Protein AF-A0A7C5NC42-F1 (afdb_monomer_lite)

pLDDT: mean 92.19, std 10.99, range [50.5, 98.12]

Foldseek 3Di:
DQLVVLVVVLVVLVVCVVVVVDPDPVVSVVSNVVSVVSNVVVVCVVVCVVPDDD

Radius of gyration: 13.8 Å; chains: 1; bounding box: 27×19×40 Å

Sequence (54 aa):
GILLLFGIFTIYDTQNIANGAYDSEVDAAVSLYLDFLNMFTAILQLLGIFGSDD

Secondary structure (DSSP, 8-state):
-HHHHHHHHHHHHHHHHHTT--S-HHHHHHHHHHHHHHHHHHHHHHTTTT----

Structure (mmCIF, N/CA/C/O backbone):
data_AF-A0A7C5NC42-F1
#
_entry.id   AF-A0A7C5NC42-F1
#
loop_
_atom_site.group_PDB
_atom_site.id
_atom_site.type_symbol
_atom_site.label_atom_id
_atom_site.label_alt_id
_atom_site.label_comp_id
_atom_site.label_asym_id
_atom_site.label_entity_id
_atom_site.label_seq_id
_atom_site.pdbx_PDB_ins_code
_atom_site.Cartn_x
_atom_site.Cartn_y
_atom_site.Cartn_z
_atom_site.occupancy
_atom_site.B_iso_or_equiv
_atom_site.auth_seq_id
_atom_site.auth_comp_id
_atom_site.auth_asym_id
_atom_site.auth_atom_id
_atom_site.pdbx_PDB_model_num
ATOM 1 N N . GLY A 1 1 ? 5.711 3.894 -13.206 1.00 87.00 1 GLY A N 1
ATOM 2 C CA . GLY A 1 1 ? 4.246 4.072 -13.199 1.00 87.00 1 GLY A CA 1
ATOM 3 C C . GLY A 1 1 ? 3.604 3.207 -12.137 1.00 87.00 1 GLY A C 1
ATOM 4 O O . GLY A 1 1 ? 3.232 3.725 -11.097 1.00 87.00 1 GLY A O 1
ATOM 5 N N . ILE A 1 2 ? 3.558 1.893 -12.369 1.00 92.81 2 ILE A N 1
AT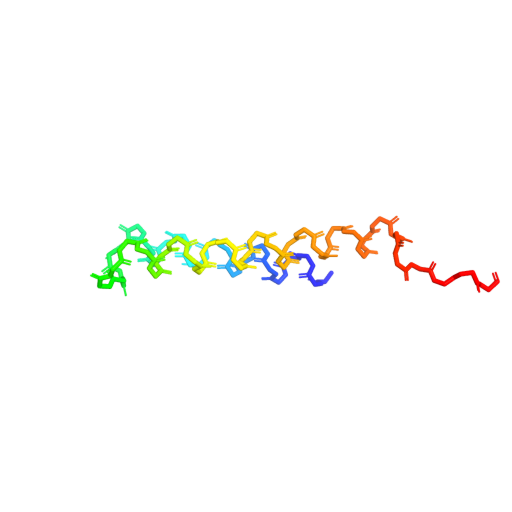OM 6 C CA . ILE A 1 2 ? 2.888 0.910 -11.498 1.00 92.81 2 ILE A CA 1
ATOM 7 C C . ILE A 1 2 ? 3.428 0.917 -10.054 1.00 92.81 2 ILE A C 1
ATOM 9 O O . ILE A 1 2 ? 2.642 0.944 -9.117 1.00 92.81 2 ILE A O 1
ATOM 13 N N . LEU A 1 3 ? 4.751 0.993 -9.859 1.00 95.69 3 LEU A N 1
ATOM 14 C CA . LEU A 1 3 ? 5.335 1.072 -8.511 1.00 95.69 3 LEU A CA 1
ATOM 15 C C . LEU A 1 3 ? 4.855 2.299 -7.714 1.00 95.69 3 LEU A C 1
ATOM 17 O O . LEU A 1 3 ? 4.546 2.188 -6.534 1.00 95.69 3 LEU A O 1
ATOM 21 N N . LEU A 1 4 ? 4.761 3.465 -8.362 1.00 96.38 4 LEU A N 1
ATOM 22 C CA . LEU A 1 4 ? 4.289 4.690 -7.707 1.00 96.38 4 LEU A CA 1
ATOM 23 C C . LEU A 1 4 ? 2.800 4.602 -7.352 1.00 96.38 4 LEU A C 1
ATOM 25 O O . LEU A 1 4 ? 2.404 5.100 -6.306 1.00 96.38 4 LEU A O 1
ATOM 29 N N . LEU A 1 5 ? 1.994 3.947 -8.196 1.00 96.50 5 LEU A N 1
ATOM 30 C CA . LEU A 1 5 ? 0.579 3.691 -7.921 1.00 96.50 5 LEU A CA 1
ATOM 31 C C . LEU A 1 5 ? 0.418 2.868 -6.637 1.00 96.50 5 LEU A C 1
ATOM 33 O O . LEU A 1 5 ? -0.282 3.297 -5.724 1.00 96.50 5 LEU A O 1
ATOM 37 N N . PHE A 1 6 ? 1.109 1.728 -6.545 1.00 97.62 6 PHE A N 1
ATOM 38 C CA . PHE A 1 6 ? 1.036 0.884 -5.353 1.00 97.62 6 PHE A CA 1
ATOM 39 C C . PHE A 1 6 ? 1.628 1.563 -4.119 1.00 97.62 6 PHE A C 1
ATOM 41 O O . PHE A 1 6 ? 1.038 1.463 -3.054 1.00 97.62 6 PHE A O 1
ATOM 48 N N . GLY A 1 7 ? 2.706 2.342 -4.259 1.00 97.25 7 GLY A N 1
ATOM 49 C CA . GLY A 1 7 ? 3.240 3.133 -3.148 1.00 97.25 7 GLY A CA 1
ATOM 50 C C . GLY A 1 7 ? 2.237 4.152 -2.592 1.00 97.25 7 GLY A C 1
ATOM 51 O O . GLY A 1 7 ? 2.138 4.313 -1.378 1.00 97.25 7 GLY A O 1
ATOM 52 N N . ILE A 1 8 ? 1.458 4.817 -3.454 1.00 97.56 8 ILE A N 1
ATOM 53 C CA . ILE A 1 8 ? 0.394 5.736 -3.016 1.00 97.56 8 ILE A CA 1
ATOM 54 C C . ILE A 1 8 ? -0.733 4.974 -2.307 1.00 97.56 8 ILE A C 1
ATOM 56 O O . ILE A 1 8 ? -1.194 5.442 -1.267 1.00 97.56 8 ILE A O 1
ATOM 60 N N . PHE A 1 9 ? -1.148 3.810 -2.819 1.00 96.69 9 PHE A N 1
ATOM 61 C CA . PHE A 1 9 ? -2.156 2.979 -2.151 1.00 96.69 9 PHE A CA 1
ATOM 62 C C . PHE A 1 9 ? -1.691 2.508 -0.775 1.00 96.69 9 PHE A C 1
ATOM 64 O O . PHE A 1 9 ? -2.403 2.738 0.195 1.00 96.69 9 PHE A O 1
ATOM 71 N N . THR A 1 10 ? -0.457 2.015 -0.648 1.00 97.56 10 THR A N 1
ATOM 72 C CA . THR A 1 10 ? 0.094 1.614 0.654 1.00 97.56 10 THR A CA 1
ATOM 73 C C . THR A 1 10 ? 0.085 2.767 1.660 1.00 97.56 10 THR A C 1
ATOM 75 O O . THR A 1 10 ? -0.246 2.565 2.827 1.00 97.56 10 THR A O 1
ATOM 78 N N . ILE A 1 11 ? 0.420 3.994 1.241 1.00 97.31 11 ILE A N 1
ATOM 79 C CA . ILE A 1 11 ? 0.363 5.173 2.124 1.00 97.31 11 ILE A CA 1
ATOM 80 C C . ILE A 1 11 ? -1.082 5.474 2.536 1.00 97.31 11 ILE A C 1
ATOM 82 O O . ILE A 1 11 ? -1.342 5.754 3.706 1.00 97.31 11 ILE A O 1
ATOM 86 N N . TYR A 1 12 ? -2.017 5.429 1.588 1.00 96.94 12 TYR A N 1
ATOM 87 C CA . TYR A 1 12 ? -3.433 5.668 1.850 1.00 96.94 12 TYR A CA 1
ATOM 88 C C . TYR A 1 12 ? -4.009 4.639 2.834 1.00 96.94 12 TYR A C 1
ATOM 90 O O . TYR A 1 12 ? -4.587 5.021 3.853 1.00 96.94 12 TYR A O 1
ATOM 98 N N . ASP A 1 13 ? -3.767 3.352 2.595 1.00 97.00 13 ASP A N 1
ATOM 99 C CA . ASP A 1 13 ? -4.292 2.272 3.428 1.00 97.00 13 ASP A CA 1
ATOM 100 C C . ASP A 1 13 ? -3.622 2.217 4.797 1.00 97.00 13 ASP A C 1
ATOM 102 O O . ASP A 1 13 ? -4.306 2.027 5.802 1.00 97.00 13 ASP A O 1
ATOM 106 N N . THR A 1 14 ? -2.325 2.529 4.890 1.00 96.81 14 THR A N 1
ATOM 107 C CA . THR A 1 14 ? -1.653 2.682 6.191 1.00 96.81 14 THR A CA 1
ATOM 108 C C . THR A 1 14 ? -2.302 3.789 7.025 1.00 96.81 14 THR A C 1
ATOM 110 O O . THR A 1 14 ? -2.481 3.623 8.232 1.00 96.81 14 THR A O 1
ATOM 113 N N . GLN A 1 15 ? -2.700 4.908 6.409 1.00 97.81 15 GLN A N 1
ATOM 114 C CA . GLN A 1 15 ? -3.417 5.960 7.131 1.00 97.81 15 GLN A CA 1
ATOM 115 C C . GLN A 1 15 ? -4.828 5.528 7.535 1.00 97.81 15 GLN A C 1
ATOM 117 O O . GLN A 1 15 ? -5.248 5.828 8.649 1.00 97.81 15 GLN A O 1
ATOM 122 N N . ASN A 1 16 ? -5.548 4.791 6.690 1.00 96.31 16 ASN A N 1
ATOM 123 C CA . ASN A 1 16 ? -6.855 4.237 7.050 1.00 96.31 16 ASN A CA 1
ATOM 124 C C . ASN A 1 16 ? -6.757 3.273 8.242 1.00 96.31 16 ASN A C 1
ATOM 126 O O . ASN A 1 16 ? -7.555 3.372 9.173 1.00 96.31 16 ASN A O 1
ATOM 130 N N . ILE A 1 17 ? -5.747 2.399 8.262 1.00 96.25 17 ILE A N 1
ATOM 131 C CA . ILE A 1 17 ? -5.468 1.500 9.391 1.00 96.25 17 ILE A CA 1
ATOM 132 C C . ILE A 1 17 ? -5.152 2.311 10.653 1.00 96.25 17 ILE A C 1
ATOM 134 O O . ILE A 1 17 ? -5.749 2.071 11.700 1.00 96.25 17 ILE A O 1
ATOM 138 N N . ALA A 1 18 ? -4.272 3.314 10.558 1.00 95.50 18 ALA A N 1
ATOM 139 C CA . ALA A 1 18 ? -3.925 4.179 11.689 1.00 95.50 18 ALA A CA 1
ATOM 140 C C . ALA A 1 18 ? -5.129 4.970 12.235 1.00 95.50 18 ALA A C 1
ATOM 142 O O . ALA A 1 18 ? -5.190 5.254 13.429 1.00 95.50 18 ALA A O 1
ATOM 143 N N . ASN A 1 19 ? -6.097 5.292 11.374 1.00 97.12 19 ASN A N 1
ATOM 144 C CA . ASN A 1 19 ? -7.337 5.980 11.733 1.00 97.12 19 ASN A CA 1
ATOM 145 C C . ASN A 1 19 ? -8.454 5.032 12.208 1.00 97.12 19 ASN A C 1
ATOM 147 O O . ASN A 1 19 ? -9.559 5.499 12.479 1.00 97.12 19 ASN A O 1
ATOM 151 N N . GLY A 1 20 ? -8.198 3.723 12.314 1.00 94.75 20 GLY A N 1
ATOM 152 C CA . GLY A 1 20 ? -9.180 2.748 12.793 1.00 94.75 20 GLY A CA 1
ATOM 153 C C . GLY A 1 20 ? -10.306 2.457 11.799 1.00 94.75 20 GLY A C 1
ATOM 154 O O . GLY A 1 20 ? -11.418 2.156 12.215 1.00 94.75 20 GLY A O 1
ATOM 155 N N . ALA A 1 21 ? -10.043 2.553 10.492 1.00 94.38 21 ALA A N 1
ATOM 156 C CA . ALA A 1 21 ? -11.035 2.284 9.445 1.00 94.3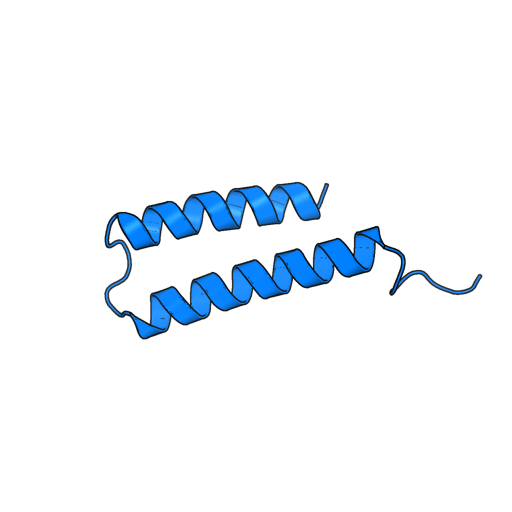8 21 ALA A CA 1
ATOM 157 C C . ALA A 1 21 ? -11.372 0.788 9.255 1.00 94.38 21 ALA A C 1
ATOM 159 O O . ALA A 1 21 ? -12.198 0.458 8.408 1.00 94.38 21 ALA A O 1
ATOM 160 N N . TYR A 1 22 ? -10.718 -0.104 10.004 1.00 95.38 22 TYR A N 1
ATOM 161 C CA . TYR A 1 22 ? -10.898 -1.553 9.932 1.00 95.38 22 TYR A CA 1
ATOM 162 C C . TYR A 1 22 ? -11.468 -2.074 11.252 1.00 95.38 22 TYR A C 1
ATOM 164 O O . TYR A 1 22 ? -10.934 -1.774 12.318 1.00 95.38 22 TYR A O 1
ATOM 172 N N . ASP A 1 23 ? -12.508 -2.905 11.165 1.00 94.50 23 ASP A N 1
ATOM 173 C CA . ASP A 1 23 ? -13.168 -3.510 12.331 1.00 94.50 23 ASP A CA 1
ATOM 174 C C . ASP A 1 23 ? -12.361 -4.673 12.941 1.00 94.50 23 ASP A C 1
ATOM 176 O O . ASP A 1 23 ? -12.575 -5.057 14.091 1.00 94.50 23 ASP A O 1
ATOM 180 N N . SER A 1 24 ? -11.434 -5.247 12.169 1.00 96.19 24 SER A N 1
ATOM 181 C CA . SER A 1 24 ? -10.628 -6.411 12.537 1.00 96.19 24 SER A CA 1
ATOM 182 C C . SER A 1 24 ? -9.150 -6.178 12.232 1.00 96.19 24 SER A C 1
ATOM 184 O O . SER A 1 24 ? -8.773 -5.783 11.128 1.00 96.19 24 SER A O 1
ATOM 186 N N . GLU A 1 25 ? -8.293 -6.503 13.201 1.00 94.69 25 GLU A N 1
ATOM 187 C CA . GLU A 1 25 ? -6.830 -6.465 13.062 1.00 94.69 25 GLU A CA 1
ATOM 188 C C . GLU A 1 25 ? -6.335 -7.412 11.962 1.00 94.69 25 GLU A C 1
ATOM 190 O O . GLU A 1 25 ? -5.363 -7.118 11.265 1.00 94.69 25 GLU A O 1
ATOM 195 N N . VAL A 1 26 ? -7.025 -8.543 11.780 1.00 97.06 26 VAL A N 1
ATOM 196 C CA . VAL A 1 26 ? -6.700 -9.520 10.736 1.00 97.06 26 VAL A CA 1
ATOM 197 C C . VAL A 1 26 ? -6.957 -8.923 9.356 1.00 97.06 26 VAL A C 1
ATOM 199 O O . VAL A 1 26 ? -6.118 -9.072 8.471 1.00 97.06 26 VAL A O 1
ATOM 202 N N . ASP A 1 27 ? -8.060 -8.196 9.179 1.00 96.81 27 ASP A N 1
ATOM 203 C CA . ASP A 1 27 ? -8.408 -7.587 7.891 1.00 96.81 27 ASP A CA 1
ATOM 204 C C . ASP A 1 27 ? -7.420 -6.471 7.531 1.00 96.81 27 ASP A C 1
ATOM 206 O O . ASP A 1 27 ? -6.940 -6.407 6.397 1.00 96.81 27 ASP A O 1
ATOM 210 N N . ALA A 1 28 ? -7.030 -5.657 8.519 1.00 96.81 28 ALA A N 1
ATOM 211 C CA . ALA A 1 28 ? -5.980 -4.653 8.358 1.00 96.81 28 ALA A CA 1
ATOM 212 C C . ALA A 1 28 ? -4.637 -5.289 7.952 1.00 96.81 28 ALA A C 1
ATOM 214 O O . ALA A 1 28 ? -3.967 -4.810 7.034 1.00 96.81 28 ALA A O 1
ATOM 215 N N . ALA A 1 29 ? -4.252 -6.397 8.595 1.00 96.88 29 ALA A N 1
ATOM 216 C CA . ALA A 1 29 ? -3.014 -7.109 8.286 1.00 96.88 29 ALA A CA 1
ATOM 217 C C . ALA A 1 29 ? -3.030 -7.739 6.884 1.00 96.88 29 ALA A C 1
ATOM 219 O O . ALA A 1 29 ? -2.028 -7.673 6.169 1.00 96.88 29 ALA A O 1
ATOM 220 N N . VAL A 1 30 ? -4.157 -8.325 6.468 1.00 97.38 30 VAL A N 1
ATOM 221 C CA . VAL A 1 30 ? -4.320 -8.898 5.124 1.00 97.38 30 VAL A CA 1
ATOM 222 C C . VAL A 1 30 ? -4.271 -7.805 4.057 1.00 97.38 30 VAL A C 1
ATOM 224 O O . VAL A 1 30 ? -3.585 -7.988 3.052 1.00 97.38 30 VAL A O 1
ATOM 227 N N . SER A 1 31 ? -4.923 -6.659 4.278 1.00 96.56 31 SER A N 1
ATOM 228 C CA . SER A 1 31 ? -4.859 -5.523 3.347 1.00 96.56 31 SER A CA 1
ATOM 229 C C . SER A 1 31 ? -3.421 -5.044 3.156 1.00 96.56 31 SER A C 1
ATOM 231 O O . SER A 1 31 ? -2.928 -4.979 2.031 1.00 96.56 31 SER A O 1
ATOM 233 N N . LEU A 1 32 ? -2.702 -4.819 4.261 1.00 97.00 32 LEU A N 1
ATOM 234 C CA . LEU A 1 32 ? -1.314 -4.366 4.215 1.00 97.00 32 LEU A CA 1
ATOM 235 C C . LEU A 1 32 ? -0.386 -5.403 3.556 1.00 97.00 32 LEU A C 1
ATOM 237 O O . LEU A 1 32 ? 0.545 -5.045 2.833 1.00 97.00 32 LEU A O 1
ATOM 241 N N . TYR A 1 33 ? -0.640 -6.699 3.763 1.00 97.88 33 TYR A N 1
ATOM 242 C CA . TYR A 1 33 ? 0.088 -7.767 3.075 1.00 97.88 33 TYR A CA 1
ATOM 243 C C . TYR A 1 33 ? -0.084 -7.693 1.551 1.00 97.88 33 TYR A C 1
ATOM 245 O O . TYR A 1 33 ? 0.900 -7.816 0.817 1.00 97.88 33 TYR A O 1
ATOM 253 N N . LEU A 1 34 ? -1.310 -7.474 1.068 1.00 98.12 34 LEU A N 1
ATOM 25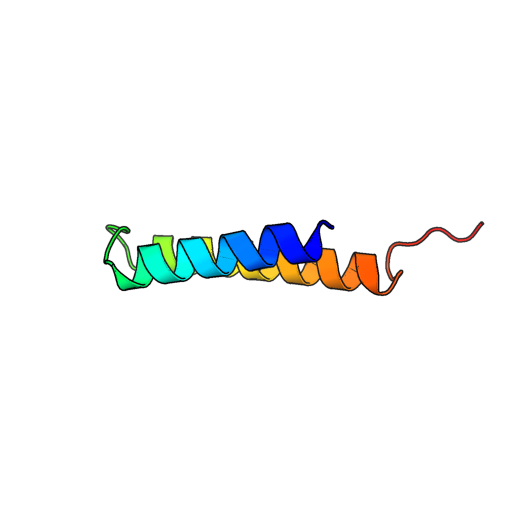4 C CA . LEU A 1 34 ? -1.592 -7.367 -0.365 1.00 98.12 34 LEU A CA 1
ATOM 255 C C . LEU A 1 34 ? -0.935 -6.130 -0.985 1.00 98.12 34 LEU A C 1
ATOM 257 O O . LEU A 1 34 ? -0.369 -6.226 -2.076 1.00 98.12 34 LEU A O 1
ATOM 261 N N . ASP A 1 35 ? -0.932 -5.004 -0.277 1.00 97.88 35 ASP A N 1
ATOM 262 C CA . ASP A 1 35 ? -0.215 -3.796 -0.692 1.00 97.88 35 ASP A CA 1
ATOM 263 C C . ASP A 1 35 ? 1.280 -4.058 -0.886 1.00 97.88 35 ASP A C 1
ATOM 265 O O . ASP A 1 35 ? 1.851 -3.740 -1.936 1.00 97.88 35 ASP A O 1
ATOM 269 N N . PHE A 1 36 ? 1.916 -4.712 0.092 1.00 97.25 36 PHE A N 1
ATOM 270 C CA . PHE A 1 36 ? 3.324 -5.088 -0.007 1.00 97.25 36 PHE A CA 1
ATOM 271 C C . PHE A 1 36 ? 3.587 -6.089 -1.132 1.00 97.25 36 PHE A C 1
ATOM 273 O O . PHE A 1 36 ? 4.588 -5.951 -1.836 1.00 97.25 36 PHE A O 1
ATOM 280 N N . LEU A 1 37 ? 2.705 -7.067 -1.344 1.00 97.88 37 LEU A N 1
ATOM 281 C CA . LEU A 1 37 ? 2.836 -8.044 -2.427 1.00 97.88 37 LEU A CA 1
ATOM 282 C C . LEU A 1 37 ? 2.754 -7.380 -3.810 1.00 97.88 37 LEU A C 1
ATOM 284 O O . LEU A 1 37 ? 3.540 -7.698 -4.711 1.00 97.88 37 LEU A O 1
ATOM 288 N N . ASN A 1 38 ? 1.835 -6.431 -3.978 1.00 97.06 38 ASN A N 1
ATOM 289 C CA . ASN A 1 38 ? 1.693 -5.660 -5.207 1.00 97.06 38 ASN A CA 1
ATOM 290 C C . ASN A 1 38 ? 2.925 -4.786 -5.468 1.00 97.06 38 ASN A C 1
ATOM 292 O O . ASN A 1 38 ? 3.459 -4.776 -6.580 1.00 97.06 38 ASN A O 1
ATOM 296 N N . MET A 1 39 ? 3.426 -4.102 -4.436 1.00 97.25 39 MET A N 1
ATOM 297 C CA . MET A 1 39 ? 4.649 -3.307 -4.530 1.00 97.25 39 MET A CA 1
ATOM 298 C C . MET A 1 39 ? 5.868 -4.182 -4.844 1.00 97.25 39 MET A C 1
ATOM 300 O O . MET A 1 39 ? 6.663 -3.831 -5.714 1.00 97.25 39 MET A O 1
ATOM 304 N N . PHE A 1 40 ? 5.992 -5.344 -4.204 1.00 96.88 40 PHE A N 1
ATOM 305 C CA . PHE A 1 40 ? 7.039 -6.321 -4.490 1.00 96.88 40 PHE A CA 1
ATOM 306 C C . PHE A 1 40 ? 7.002 -6.759 -5.956 1.00 96.88 40 PHE A C 1
ATOM 308 O O . PHE A 1 40 ? 8.011 -6.668 -6.651 1.00 96.88 40 PHE A O 1
ATOM 315 N N . THR A 1 41 ? 5.831 -7.140 -6.463 1.00 95.31 41 THR A N 1
ATOM 316 C CA . THR A 1 41 ? 5.659 -7.530 -7.870 1.00 95.31 41 THR A CA 1
ATOM 317 C C . THR A 1 41 ? 6.004 -6.382 -8.820 1.00 95.31 41 THR A C 1
ATOM 319 O O . THR A 1 41 ? 6.690 -6.591 -9.820 1.00 95.31 41 THR A O 1
ATOM 322 N N . ALA A 1 42 ? 5.603 -5.151 -8.495 1.00 95.06 42 ALA A N 1
ATOM 323 C CA . ALA A 1 42 ? 5.950 -3.966 -9.274 1.00 95.06 42 ALA A CA 1
ATOM 324 C C . ALA A 1 42 ? 7.461 -3.672 -9.269 1.00 95.06 42 ALA A C 1
ATOM 326 O O . ALA A 1 42 ? 7.997 -3.212 -10.278 1.00 95.06 42 ALA A O 1
ATOM 327 N N . ILE A 1 43 ? 8.161 -3.961 -8.167 1.00 95.44 43 ILE A N 1
ATOM 328 C CA . ILE A 1 43 ? 9.627 -3.895 -8.092 1.00 95.44 43 ILE A CA 1
ATOM 329 C C . ILE A 1 43 ? 10.246 -4.984 -8.967 1.00 95.44 43 ILE A C 1
ATOM 331 O O . ILE A 1 43 ? 11.141 -4.683 -9.747 1.00 95.44 43 ILE A O 1
ATOM 335 N N . LEU A 1 44 ? 9.764 -6.228 -8.902 1.00 94.75 44 LEU A N 1
ATOM 336 C CA . LEU A 1 44 ? 10.277 -7.307 -9.753 1.00 94.75 44 LEU A CA 1
ATOM 337 C C . LEU A 1 44 ? 10.113 -6.987 -11.247 1.00 94.75 44 LEU A C 1
ATOM 339 O O . LEU A 1 44 ? 11.030 -7.221 -12.034 1.00 94.75 44 LEU A O 1
ATOM 343 N N . GLN A 1 45 ? 8.9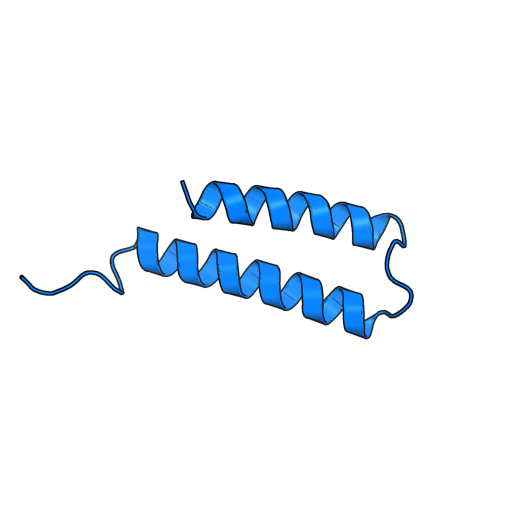76 -6.401 -11.631 1.00 90.94 45 GLN A N 1
ATOM 344 C CA . GLN A 1 45 ? 8.744 -5.898 -12.987 1.00 90.94 45 GLN A CA 1
ATOM 345 C C . GLN A 1 45 ? 9.712 -4.766 -13.351 1.00 90.94 45 GLN A C 1
ATOM 347 O O . GLN A 1 45 ? 10.273 -4.775 -14.443 1.00 90.94 45 GLN A O 1
ATOM 352 N N . LEU A 1 46 ? 9.947 -3.814 -12.440 1.00 91.88 46 LEU A N 1
ATOM 353 C CA . LEU A 1 46 ? 10.913 -2.729 -12.642 1.00 91.88 46 LEU A CA 1
ATOM 354 C C . LEU A 1 46 ? 12.344 -3.254 -12.827 1.00 91.88 46 LEU A C 1
ATOM 356 O O . LEU A 1 46 ? 13.096 -2.709 -13.629 1.00 91.88 46 LEU A O 1
ATOM 360 N N . LEU A 1 47 ? 12.709 -4.308 -12.099 1.00 92.75 47 LEU A N 1
ATOM 361 C CA . LEU A 1 47 ? 14.009 -4.970 -12.201 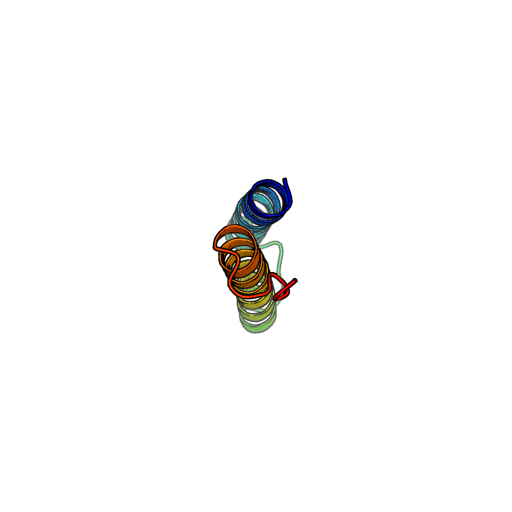1.00 92.75 47 LEU A CA 1
ATOM 362 C C . LEU A 1 47 ? 14.139 -5.851 -13.454 1.00 92.75 47 LEU A C 1
ATOM 364 O O . LEU A 1 47 ? 15.195 -6.438 -13.666 1.00 92.75 47 LEU A O 1
ATOM 368 N N . GLY A 1 48 ? 13.090 -5.960 -14.276 1.00 86.31 48 GLY A N 1
ATOM 369 C CA . GLY A 1 48 ? 13.109 -6.764 -15.497 1.00 86.31 48 GLY A CA 1
ATOM 370 C C . GLY A 1 48 ? 13.118 -8.273 -15.246 1.00 86.31 48 GLY A C 1
ATOM 371 O O . GLY A 1 48 ? 13.361 -9.032 -16.173 1.00 86.31 48 GLY A O 1
ATOM 372 N N . ILE A 1 49 ? 12.817 -8.731 -14.024 1.00 81.38 49 ILE A N 1
ATOM 373 C CA . ILE A 1 49 ? 12.870 -10.156 -13.637 1.00 81.38 49 ILE A CA 1
ATOM 374 C C . ILE A 1 49 ? 11.798 -10.990 -14.365 1.00 81.38 49 ILE A C 1
ATOM 376 O O . ILE A 1 49 ? 11.936 -12.201 -14.505 1.00 81.38 49 ILE A O 1
ATOM 380 N N . PHE A 1 50 ? 10.750 -10.336 -14.869 1.00 71.88 50 PHE A N 1
ATOM 381 C CA . PHE A 1 50 ? 9.706 -10.941 -15.703 1.00 71.88 50 PHE A CA 1
ATOM 382 C C . PHE A 1 50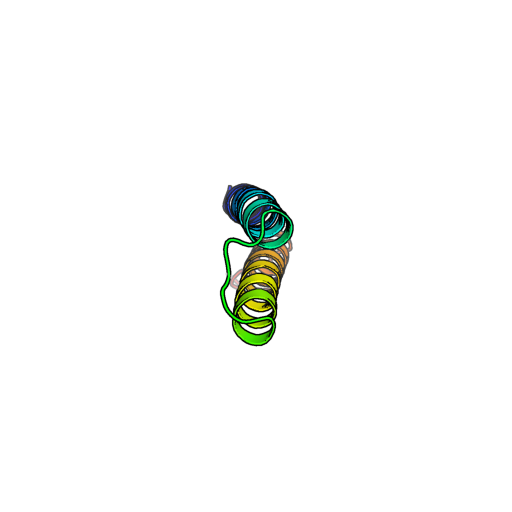 ? 9.780 -10.501 -17.178 1.00 71.88 50 PHE A C 1
ATOM 384 O O . PHE A 1 50 ? 8.826 -10.716 -17.924 1.00 71.88 50 PHE A O 1
ATOM 391 N N . GLY A 1 51 ? 10.870 -9.838 -17.585 1.00 65.62 51 GLY A N 1
ATOM 392 C CA . GLY A 1 51 ? 11.106 -9.425 -18.967 1.00 65.62 51 GLY A CA 1
ATOM 393 C C . GLY A 1 51 ? 11.524 -10.620 -19.816 1.00 65.62 51 GLY A C 1
ATOM 394 O O . GLY A 1 51 ? 12.465 -11.326 -19.475 1.00 65.62 51 GLY A O 1
ATOM 395 N N . SER A 1 52 ? 10.778 -10.847 -20.890 1.00 56.78 52 SER A N 1
ATOM 396 C CA . SER A 1 52 ? 11.001 -11.860 -21.916 1.00 56.78 52 SER A CA 1
ATOM 397 C C . SER A 1 52 ? 12.405 -11.784 -22.516 1.00 56.78 52 SER A C 1
ATOM 399 O O . SER A 1 52 ? 12.827 -10.708 -22.941 1.00 56.78 52 SER A O 1
ATOM 401 N N . ASP A 1 53 ? 13.057 -12.945 -22.606 1.00 55.00 53 ASP A N 1
ATOM 402 C CA . ASP A 1 53 ? 14.033 -13.244 -23.654 1.00 55.00 53 ASP A CA 1
ATOM 403 C C . ASP A 1 53 ? 13.329 -13.054 -25.013 1.00 55.00 53 ASP A C 1
ATOM 405 O O . ASP A 1 53 ? 12.515 -13.891 -25.410 1.00 55.00 53 ASP A O 1
ATOM 409 N N . ASP A 1 54 ? 13.602 -11.933 -25.676 1.00 50.50 54 ASP A N 1
ATOM 410 C CA . ASP A 1 54 ? 13.696 -11.872 -27.139 1.00 50.50 54 ASP A CA 1
ATOM 411 C C . ASP A 1 54 ? 15.188 -11.872 -27.508 1.00 50.50 54 ASP A C 1
ATOM 413 O O . ASP A 1 54 ? 15.962 -11.143 -26.836 1.00 50.50 54 ASP A O 1
#